Protein AF-A0A8T0GE43-F1 (afdb_monomer_lite)

Foldseek 3Di:
DDDDDDDDDDDDDDDDDDDPPPDPPDPPPPPPPPVNVVVVVVVPPDPPLVVLLVVLVVQLVVLLVVLVVQLVVQLVVLVVVLVVVCVVDVPDPVVNVVSVVVSVVSSVVSVVSSVVSSVVSVVSSVVSNVVVVVVVVVVVVVVD

Secondary structure (DSSP, 8-state):
---------------------------------HHHHHHHHHHT--HHHHHHHHHHHHHHHHHHHHHHHHHHHHHHHHHHHHHHHHHH-SS-HHHHHHHHHHHHHHHHHHHHHHHHHHHHHHHHHHHHHHHHHHHHHHHHHTT-

Sequence (144 aa):
MAFGRRSTVVAAPAGTVRPRSRGWRNMGRRRRGAASTIASNKVFGGSKTTMTDMSAASGRRMSVVGAIIGEKFARFGADVKLGLYTISHPVHPLRRVAAKERNLNVKAAASERRRQKIARAVDVEMRKRAIVRERRAARLHTAM

pLDDT: mean 72.17, std 18.66, range [37.97, 94.19]

Organism: Ceratodon purpureus (NCBI:txid3225)

Structure (mmCIF, N/CA/C/O backbone):
data_AF-A0A8T0GE43-F1
#
_entry.id   AF-A0A8T0GE43-F1
#
loop_
_atom_site.group_PDB
_atom_site.id
_atom_site.type_symbol
_atom_site.label_atom_id
_atom_site.label_alt_id
_atom_site.label_comp_id
_atom_site.label_asym_id
_atom_site.label_entity_id
_atom_site.label_seq_id
_atom_site.pdbx_PDB_ins_code
_atom_site.Cartn_x
_atom_site.Cartn_y
_atom_site.Cartn_z
_atom_site.occupancy
_atom_site.B_iso_or_equiv
_atom_site.auth_seq_id
_atom_site.auth_comp_id
_atom_site.auth_asym_id
_atom_site.auth_atom_id
_atom_site.pdbx_PDB_model_num
ATOM 1 N N . MET A 1 1 ? -13.926 -49.680 29.263 1.00 43.22 1 MET A N 1
ATOM 2 C CA . MET A 1 1 ? -13.761 -48.375 29.940 1.00 43.22 1 MET A CA 1
ATOM 3 C C . MET A 1 1 ? -12.905 -48.595 31.177 1.00 43.22 1 MET A C 1
ATOM 5 O O . MET A 1 1 ? -13.300 -49.400 32.006 1.00 43.22 1 MET A O 1
ATOM 9 N N . ALA A 1 2 ? -11.741 -47.950 31.281 1.00 41.44 2 ALA A N 1
ATOM 10 C CA . ALA A 1 2 ? -10.903 -47.979 32.480 1.00 41.44 2 ALA A CA 1
ATOM 11 C C . ALA A 1 2 ? -10.284 -46.588 32.708 1.00 41.44 2 ALA A C 1
ATOM 13 O O . ALA A 1 2 ? -9.589 -46.055 31.844 1.00 41.44 2 ALA A O 1
ATOM 14 N N . PHE A 1 3 ? -10.614 -46.004 33.861 1.00 40.16 3 PHE A N 1
ATOM 15 C CA . PHE A 1 3 ? -9.971 -44.855 34.512 1.00 40.16 3 PHE A CA 1
ATOM 16 C C . PHE A 1 3 ? -8.469 -45.177 34.722 1.00 40.16 3 PHE A C 1
ATOM 18 O O . PHE A 1 3 ? -8.146 -46.330 34.963 1.00 40.16 3 PHE A O 1
ATOM 25 N N . GLY A 1 4 ? -7.454 -44.314 34.631 1.00 44.09 4 GLY A N 1
ATOM 26 C CA . GLY A 1 4 ? -7.320 -42.890 34.922 1.00 44.09 4 GLY A CA 1
ATOM 27 C C . GLY A 1 4 ? -6.423 -42.706 36.162 1.00 44.09 4 GLY A C 1
ATOM 28 O O . GLY A 1 4 ? -6.905 -43.007 37.247 1.00 44.09 4 GLY A O 1
ATOM 29 N N . ARG A 1 5 ? -5.182 -42.179 36.011 1.00 44.41 5 ARG A N 1
ATOM 30 C CA . ARG A 1 5 ? -4.502 -41.139 36.851 1.00 44.41 5 ARG A CA 1
ATOM 31 C C . ARG A 1 5 ? -2.965 -41.272 37.045 1.00 44.41 5 ARG A C 1
ATOM 33 O O . ARG A 1 5 ? -2.478 -42.325 37.422 1.00 44.41 5 ARG A O 1
ATOM 40 N N . ARG A 1 6 ? -2.321 -40.081 36.986 1.00 43.69 6 ARG A N 1
ATOM 41 C CA . ARG A 1 6 ? -1.060 -39.575 37.614 1.00 43.69 6 ARG A CA 1
ATOM 42 C C . ARG A 1 6 ? 0.272 -40.072 37.019 1.00 43.69 6 ARG A C 1
ATOM 44 O O . ARG A 1 6 ? 0.541 -41.257 37.029 1.00 43.69 6 ARG A O 1
ATOM 51 N N . SER A 1 7 ? 1.098 -39.252 36.358 1.00 48.69 7 SER A N 1
ATOM 52 C CA . SER A 1 7 ? 1.843 -38.034 36.762 1.00 48.69 7 SER A CA 1
ATOM 53 C C . SER A 1 7 ? 3.001 -38.287 37.739 1.00 48.69 7 SER A C 1
ATOM 55 O O . SER A 1 7 ? 2.791 -38.273 38.948 1.00 48.69 7 SER A O 1
ATOM 57 N N . THR A 1 8 ? 4.225 -38.365 37.211 1.00 50.94 8 THR A N 1
ATOM 58 C CA . THR A 1 8 ? 5.456 -37.970 37.914 1.00 50.94 8 THR A CA 1
ATOM 59 C C . THR A 1 8 ? 6.394 -37.268 36.936 1.00 50.94 8 THR A C 1
ATOM 61 O O . THR A 1 8 ? 6.742 -37.793 35.881 1.00 50.94 8 THR A O 1
ATOM 64 N N . VAL A 1 9 ? 6.737 -36.038 37.300 1.00 49.12 9 VAL A N 1
ATOM 65 C CA . VAL A 1 9 ? 7.779 -35.191 36.718 1.00 49.12 9 VAL A CA 1
ATOM 66 C C . VAL A 1 9 ? 9.145 -35.690 37.217 1.00 49.12 9 VAL A C 1
ATOM 68 O O . VAL A 1 9 ? 9.205 -36.375 38.234 1.00 49.12 9 VAL A O 1
ATOM 71 N N . VAL A 1 10 ? 10.210 -35.219 36.558 1.00 41.31 10 VAL A N 1
ATOM 72 C CA . VAL A 1 10 ? 11.614 -35.108 37.015 1.00 41.31 10 VAL A CA 1
ATOM 73 C C . VAL A 1 10 ? 12.568 -36.146 36.413 1.00 41.31 10 VAL A C 1
ATOM 75 O O . VAL A 1 10 ? 12.628 -37.286 36.849 1.00 41.31 10 VAL A O 1
ATOM 78 N N . ALA A 1 11 ? 13.359 -35.709 35.427 1.00 39.94 11 ALA A N 1
ATOM 79 C CA . ALA A 1 11 ? 14.813 -35.515 35.561 1.00 39.94 11 ALA A CA 1
ATOM 80 C C . ALA A 1 11 ? 15.467 -35.430 34.168 1.00 39.94 11 ALA A C 1
ATOM 82 O O . ALA A 1 11 ? 15.629 -36.433 33.479 1.00 39.94 11 ALA A O 1
ATOM 83 N N . ALA A 1 12 ? 15.889 -34.231 33.767 1.00 49.47 12 ALA A N 1
ATOM 84 C CA . ALA A 1 12 ? 17.014 -34.100 32.845 1.00 49.47 12 ALA A CA 1
ATOM 85 C C . ALA A 1 12 ? 18.312 -34.229 33.659 1.00 49.47 12 ALA A C 1
ATOM 87 O O . ALA A 1 12 ? 18.359 -33.743 34.792 1.00 49.47 12 ALA A O 1
ATOM 88 N N . PRO A 1 13 ? 19.379 -34.791 33.073 1.00 50.38 13 PRO A N 1
ATOM 89 C CA . PRO A 1 13 ? 20.646 -34.085 33.200 1.00 50.38 13 PRO A CA 1
ATOM 90 C C . PRO A 1 13 ? 21.391 -33.887 31.878 1.00 50.38 13 PRO A C 1
ATOM 92 O O . PRO A 1 13 ? 21.236 -34.597 30.887 1.00 50.38 13 PRO A O 1
ATOM 95 N N . ALA A 1 14 ? 22.181 -32.823 31.930 1.00 44.56 14 ALA A N 1
ATOM 96 C CA . ALA A 1 14 ? 22.951 -32.173 30.893 1.00 44.56 14 ALA A CA 1
ATOM 97 C C . ALA A 1 14 ? 24.010 -33.044 30.199 1.00 44.56 14 ALA A C 1
ATOM 99 O O . ALA A 1 14 ? 24.664 -33.875 30.819 1.00 44.56 14 ALA A O 1
ATOM 100 N N . GLY A 1 15 ? 24.301 -32.672 28.948 1.00 42.19 15 GLY A N 1
ATOM 101 C CA . GLY A 1 15 ? 25.678 -32.642 28.456 1.00 42.19 15 GLY A CA 1
ATOM 102 C C . GLY A 1 15 ? 26.065 -33.732 27.460 1.00 42.19 15 GLY A C 1
ATOM 103 O O . GLY A 1 15 ? 26.541 -34.793 27.835 1.00 42.19 15 GLY A O 1
ATOM 104 N N . THR A 1 16 ? 25.998 -33.425 26.164 1.00 50.72 16 THR A N 1
ATOM 105 C CA . THR A 1 16 ? 27.208 -33.245 25.333 1.00 50.72 16 THR A CA 1
ATOM 106 C C . THR A 1 16 ? 26.831 -32.854 23.905 1.00 50.72 16 THR A C 1
ATOM 108 O O . THR A 1 16 ? 26.021 -33.472 23.220 1.00 50.72 16 THR A O 1
ATOM 111 N N . VAL A 1 17 ? 27.443 -31.762 23.468 1.00 53.81 17 VAL A N 1
ATOM 112 C CA . VAL A 1 17 ? 27.326 -31.158 22.146 1.00 53.81 17 VAL A CA 1
ATOM 113 C C . VAL A 1 17 ? 28.223 -31.911 21.162 1.00 53.81 17 VAL A C 1
ATOM 115 O O . VAL A 1 17 ? 29.428 -32.000 21.378 1.00 53.81 17 VAL A O 1
ATOM 118 N N . ARG A 1 18 ? 27.670 -32.359 20.028 1.00 46.00 18 ARG A N 1
ATOM 119 C CA . ARG A 1 18 ? 28.417 -32.546 18.770 1.00 46.00 18 ARG A CA 1
ATOM 120 C C . ARG A 1 18 ? 27.530 -32.198 17.568 1.00 46.00 18 ARG A C 1
ATOM 122 O O . ARG A 1 18 ? 26.721 -33.027 17.152 1.00 46.00 18 ARG A O 1
ATOM 129 N N . PRO A 1 19 ? 27.672 -31.012 16.951 1.00 53.09 19 PRO A N 1
ATOM 130 C CA . PRO A 1 19 ? 27.087 -30.775 15.643 1.00 53.09 19 PRO A CA 1
ATOM 131 C C . PRO A 1 19 ? 27.888 -31.545 14.584 1.00 53.09 19 PRO A C 1
ATOM 133 O O . PRO A 1 19 ? 29.077 -31.310 14.372 1.00 53.09 19 PRO A O 1
ATOM 136 N N . ARG A 1 20 ? 27.213 -32.470 13.894 1.00 49.03 20 ARG A N 1
ATOM 137 C CA . ARG A 1 20 ? 27.668 -33.055 12.625 1.00 49.03 20 ARG A CA 1
ATOM 138 C C . ARG A 1 20 ? 27.782 -31.929 11.590 1.00 49.03 20 ARG A C 1
ATOM 140 O O . ARG A 1 20 ? 26.793 -31.547 10.969 1.00 49.03 20 ARG A O 1
ATOM 147 N N . SER A 1 21 ? 28.989 -31.411 11.389 1.00 50.59 21 SER A N 1
ATOM 148 C CA . SER A 1 21 ? 29.326 -30.497 10.298 1.00 50.59 21 SER A CA 1
ATOM 149 C C . SER A 1 21 ? 29.279 -31.239 8.956 1.00 50.59 21 SER A C 1
ATOM 151 O O . SER A 1 21 ? 30.266 -31.782 8.463 1.00 50.59 21 SER A O 1
ATOM 153 N N . ARG A 1 22 ? 28.098 -31.282 8.330 1.00 52.53 22 ARG A N 1
ATOM 154 C CA . ARG A 1 22 ? 27.966 -31.719 6.935 1.00 52.53 22 ARG A CA 1
ATOM 155 C C . ARG A 1 22 ? 28.436 -30.603 5.998 1.00 52.53 22 ARG A C 1
ATOM 157 O O . ARG A 1 22 ? 27.707 -29.665 5.707 1.00 52.53 22 ARG A O 1
ATOM 164 N N . GLY A 1 23 ? 29.679 -30.745 5.542 1.00 44.66 23 GLY A N 1
ATOM 165 C CA . GLY A 1 23 ? 30.044 -30.592 4.132 1.00 44.66 23 GLY A CA 1
ATOM 166 C C . GLY A 1 23 ? 29.848 -29.224 3.475 1.00 44.66 23 GLY A C 1
ATOM 167 O O . GLY A 1 23 ? 29.064 -29.106 2.545 1.00 44.66 23 GLY A O 1
ATOM 168 N N . TRP A 1 24 ? 30.663 -28.235 3.847 1.00 49.47 24 TRP A N 1
ATOM 169 C CA . TRP A 1 24 ? 30.954 -27.053 3.012 1.00 49.47 24 TRP A CA 1
ATOM 170 C C . TRP A 1 24 ? 32.257 -27.237 2.214 1.00 49.47 24 TRP A C 1
ATOM 172 O O . TRP A 1 24 ? 33.085 -26.337 2.104 1.00 49.47 24 TRP A O 1
ATOM 182 N N . ARG A 1 25 ? 32.485 -28.433 1.669 1.00 51.81 25 ARG A N 1
ATOM 183 C CA . ARG A 1 25 ? 33.621 -28.718 0.782 1.00 51.81 25 ARG A CA 1
ATOM 184 C C . ARG A 1 25 ? 33.068 -29.230 -0.531 1.00 51.81 25 ARG A C 1
ATOM 186 O O . ARG A 1 25 ? 32.864 -30.424 -0.666 1.00 51.81 25 ARG A O 1
ATOM 193 N N . ASN A 1 26 ? 32.711 -28.295 -1.407 1.00 54.31 26 ASN A N 1
ATOM 194 C CA . ASN A 1 26 ? 32.702 -28.422 -2.869 1.00 54.31 26 ASN A CA 1
ATOM 195 C C . ASN A 1 26 ? 32.202 -27.103 -3.479 1.00 54.31 26 ASN A C 1
ATOM 197 O O . ASN A 1 26 ? 31.257 -27.063 -4.263 1.00 54.31 26 ASN A O 1
ATOM 201 N N . MET A 1 27 ? 32.860 -25.987 -3.140 1.00 47.47 27 MET A N 1
ATOM 202 C CA . MET A 1 27 ? 32.834 -24.812 -4.013 1.00 47.47 27 MET A CA 1
ATOM 203 C C . MET A 1 27 ? 33.765 -25.091 -5.191 1.00 47.47 27 MET A C 1
ATOM 205 O O . MET A 1 27 ? 34.905 -24.632 -5.246 1.00 47.47 27 MET A O 1
ATOM 209 N N . GLY A 1 28 ? 33.271 -25.899 -6.130 1.00 49.72 28 GLY A N 1
ATOM 210 C CA . GLY A 1 28 ? 33.873 -26.026 -7.443 1.00 49.72 28 GLY A CA 1
ATOM 211 C C . GLY A 1 28 ? 33.940 -24.637 -8.064 1.00 49.72 28 GLY A C 1
ATOM 212 O O . GLY A 1 28 ? 32.910 -24.026 -8.357 1.00 49.72 28 GLY A O 1
ATOM 213 N N . ARG A 1 29 ? 35.160 -24.123 -8.242 1.00 56.62 29 ARG A N 1
ATOM 214 C CA . ARG A 1 29 ? 35.444 -22.967 -9.092 1.00 56.62 29 ARG A CA 1
ATOM 215 C C . ARG A 1 29 ? 34.898 -23.280 -10.486 1.00 56.62 29 ARG A C 1
ATOM 217 O O . ARG A 1 29 ? 35.589 -23.876 -11.307 1.00 56.62 29 ARG A O 1
ATOM 224 N N . ARG A 1 30 ? 33.653 -22.878 -10.762 1.00 54.62 30 ARG A N 1
ATOM 225 C CA . ARG A 1 30 ? 33.131 -22.772 -12.127 1.00 54.62 30 ARG A CA 1
ATOM 226 C C . ARG A 1 30 ? 34.034 -21.777 -12.845 1.00 54.62 30 ARG A C 1
ATOM 228 O O . ARG A 1 30 ? 33.896 -20.569 -12.661 1.00 54.62 30 ARG A O 1
ATOM 235 N N . ARG A 1 31 ? 34.995 -22.293 -13.614 1.00 57.47 31 ARG A N 1
ATOM 236 C CA . ARG A 1 31 ? 35.782 -21.519 -14.573 1.00 57.47 31 ARG A CA 1
ATOM 237 C C . ARG A 1 31 ? 34.781 -20.866 -15.527 1.00 57.47 31 ARG A C 1
ATOM 239 O O . ARG A 1 31 ? 34.258 -21.521 -16.422 1.00 57.47 31 ARG A O 1
ATOM 246 N N . ARG A 1 32 ? 34.447 -19.594 -15.287 1.00 56.19 32 ARG A N 1
ATOM 247 C CA . ARG A 1 32 ? 33.724 -18.768 -16.257 1.00 56.19 32 ARG A CA 1
ATOM 248 C C . ARG A 1 32 ? 34.655 -18.640 -17.456 1.00 56.19 32 ARG A C 1
ATOM 250 O O . ARG A 1 32 ? 35.663 -17.948 -17.374 1.00 56.19 32 ARG A O 1
ATOM 257 N N . GLY A 1 33 ? 34.377 -19.394 -18.517 1.00 49.88 33 GLY A N 1
ATOM 258 C CA . GLY A 1 33 ? 35.152 -19.322 -19.749 1.00 49.88 33 GLY A CA 1
ATOM 259 C C . GLY A 1 33 ? 35.119 -17.898 -20.299 1.00 49.88 33 GLY A C 1
ATOM 260 O O . GLY A 1 33 ? 34.075 -17.242 -20.241 1.00 49.88 33 GLY A O 1
ATOM 261 N N . ALA A 1 34 ? 36.246 -17.436 -20.839 1.00 54.16 34 ALA A N 1
ATOM 262 C CA . ALA A 1 34 ? 36.414 -16.100 -21.415 1.00 54.16 34 ALA A CA 1
ATOM 263 C C . ALA A 1 34 ? 35.344 -15.749 -22.476 1.00 54.16 34 ALA A C 1
ATOM 265 O O . ALA A 1 34 ? 34.984 -14.584 -22.641 1.00 54.16 34 ALA A O 1
ATOM 266 N N . ALA A 1 35 ? 34.752 -16.759 -23.123 1.00 53.19 35 ALA A N 1
ATOM 267 C CA . ALA A 1 35 ? 33.624 -16.597 -24.039 1.00 53.19 35 ALA A CA 1
ATOM 268 C C . ALA A 1 35 ? 32.347 -16.057 -23.356 1.00 53.19 35 ALA A C 1
ATOM 270 O O . ALA A 1 35 ? 31.632 -15.246 -23.942 1.00 53.19 35 ALA A O 1
ATOM 271 N N . SER A 1 36 ? 32.083 -16.429 -22.096 1.00 51.78 36 SER A N 1
ATOM 272 C CA . SER A 1 36 ? 30.904 -15.952 -21.350 1.00 51.78 36 SER A CA 1
ATOM 273 C C . SER A 1 36 ? 31.003 -14.474 -20.959 1.00 51.78 36 SER A C 1
ATOM 275 O O . SER A 1 36 ? 29.985 -13.790 -20.898 1.00 51.78 36 SER A O 1
ATOM 277 N N . THR A 1 37 ? 32.221 -13.961 -20.759 1.00 49.62 37 THR A N 1
ATOM 278 C CA . THR A 1 37 ? 32.482 -12.546 -20.453 1.00 49.62 37 THR A CA 1
ATOM 279 C C . THR A 1 37 ? 32.425 -11.648 -21.691 1.00 49.62 37 THR A C 1
ATOM 281 O O . THR A 1 37 ? 31.974 -10.506 -21.602 1.00 49.62 37 THR A O 1
ATOM 284 N N . ILE A 1 38 ? 32.812 -12.159 -22.865 1.00 48.66 38 ILE A N 1
ATOM 285 C CA . ILE A 1 38 ? 32.741 -11.401 -24.126 1.00 48.66 38 ILE A CA 1
ATOM 286 C C . ILE A 1 38 ? 31.294 -11.353 -24.650 1.00 48.66 38 ILE A C 1
ATOM 288 O O . ILE A 1 38 ? 30.850 -10.307 -25.128 1.00 48.66 38 ILE A O 1
ATOM 292 N N . ALA A 1 39 ? 30.520 -12.432 -24.477 1.00 50.28 39 ALA A N 1
ATOM 293 C CA . ALA A 1 39 ? 29.098 -12.459 -24.825 1.00 50.28 39 ALA A CA 1
ATOM 294 C C . ALA A 1 39 ? 28.250 -11.532 -23.937 1.00 50.28 39 ALA A C 1
ATOM 296 O O . ALA A 1 39 ? 27.331 -10.884 -24.436 1.00 50.28 39 ALA A O 1
AT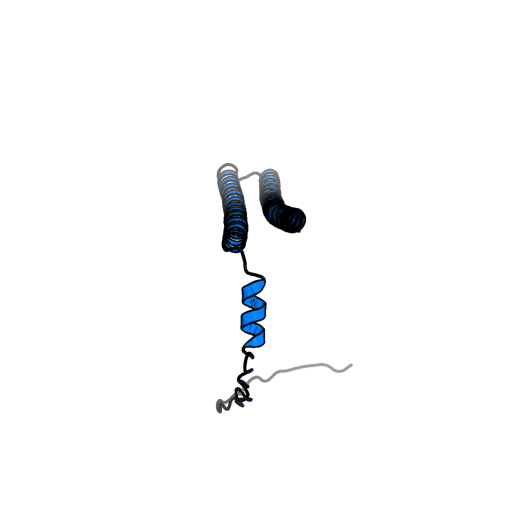OM 297 N N . SER A 1 40 ? 28.583 -11.388 -22.647 1.00 48.88 40 SER A N 1
ATOM 298 C CA . SER A 1 40 ? 27.907 -10.393 -21.810 1.00 48.88 40 SER A CA 1
ATOM 299 C C . SER A 1 40 ? 28.234 -8.963 -22.251 1.00 48.88 40 SER A C 1
ATOM 301 O O . SER A 1 40 ? 27.327 -8.142 -22.336 1.00 48.88 40 SER A O 1
ATOM 303 N N . ASN A 1 41 ? 29.479 -8.655 -22.630 1.00 46.06 41 ASN A N 1
ATOM 304 C CA . ASN A 1 41 ? 29.869 -7.276 -22.953 1.00 46.06 41 ASN A CA 1
ATOM 305 C C . ASN A 1 41 ? 29.304 -6.732 -24.276 1.00 46.06 41 ASN A C 1
ATOM 307 O O . ASN A 1 41 ? 29.115 -5.522 -24.380 1.00 46.06 41 ASN A O 1
ATOM 311 N N . LYS A 1 42 ? 28.964 -7.574 -25.264 1.00 49.28 42 LYS A N 1
ATOM 312 C CA . LYS A 1 42 ? 28.359 -7.086 -26.522 1.00 49.28 42 LYS A CA 1
ATOM 313 C C . LYS A 1 42 ? 26.859 -6.774 -26.424 1.00 49.28 42 LYS A C 1
ATOM 315 O O . LYS A 1 42 ? 26.355 -5.994 -27.225 1.00 49.28 42 LYS A O 1
ATOM 320 N N . VAL A 1 43 ? 26.145 -7.297 -25.422 1.00 50.88 43 VAL A N 1
ATOM 321 C CA . VAL A 1 43 ? 24.715 -6.977 -25.199 1.00 50.88 43 VAL A CA 1
ATOM 322 C C . VAL A 1 43 ? 24.529 -5.746 -24.292 1.00 50.88 43 VAL A C 1
ATOM 324 O O . VAL A 1 43 ? 23.478 -5.097 -24.339 1.00 50.88 43 VAL A O 1
ATOM 327 N N . PHE A 1 44 ? 25.574 -5.365 -23.542 1.00 44.66 44 PHE A N 1
ATOM 328 C CA . PHE A 1 44 ? 25.654 -4.152 -22.711 1.00 44.66 44 PHE A CA 1
ATOM 329 C C . PHE A 1 44 ? 26.210 -2.918 -23.452 1.00 44.66 44 PHE A C 1
ATOM 331 O O . PHE A 1 44 ? 26.691 -1.973 -22.828 1.00 44.66 44 PHE A O 1
ATOM 338 N N . GLY A 1 45 ? 26.102 -2.882 -24.784 1.00 37.97 45 GLY A N 1
ATOM 339 C CA . GLY A 1 45 ? 26.339 -1.681 -25.586 1.00 37.97 45 GLY A CA 1
ATOM 340 C C . GLY A 1 45 ? 25.270 -0.612 -25.336 1.00 37.97 45 GLY A C 1
ATOM 341 O O . GLY A 1 45 ? 24.318 -0.483 -26.101 1.00 37.97 45 GLY A O 1
ATOM 342 N N . GLY A 1 46 ? 25.410 0.133 -24.239 1.00 43.66 46 GLY A N 1
ATOM 343 C CA . GLY A 1 46 ? 24.597 1.305 -23.929 1.00 43.66 46 GLY A CA 1
ATOM 344 C C . GLY A 1 46 ? 24.519 1.591 -22.433 1.00 43.66 46 GLY A C 1
ATOM 345 O O . GLY A 1 46 ? 23.516 1.288 -21.800 1.00 43.66 46 GLY A O 1
ATOM 346 N N . 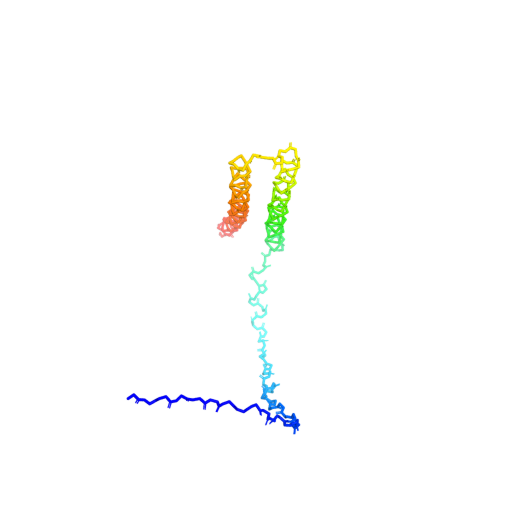SER A 1 47 ? 25.528 2.257 -21.870 1.00 52.47 47 SER A N 1
ATOM 347 C CA . SER A 1 47 ? 25.555 2.749 -20.475 1.00 52.47 47 SER A CA 1
ATOM 348 C C . SER A 1 47 ? 24.310 3.549 -20.042 1.00 52.47 47 SER A C 1
ATOM 350 O O . SER A 1 47 ? 24.044 3.711 -18.854 1.00 52.47 47 SER A O 1
ATOM 352 N N . LYS A 1 48 ? 23.502 4.023 -20.997 1.00 52.12 48 LYS A N 1
ATOM 353 C CA . LYS A 1 48 ? 22.247 4.739 -20.747 1.00 52.12 48 LYS A CA 1
ATOM 354 C C . LYS A 1 48 ? 21.107 3.824 -20.280 1.00 52.12 48 LYS A C 1
ATOM 356 O O . LYS A 1 48 ? 20.272 4.288 -19.511 1.00 52.12 48 LYS A O 1
ATOM 361 N N . THR A 1 49 ? 21.058 2.549 -20.689 1.00 53.50 49 THR A N 1
ATOM 362 C CA . THR A 1 49 ? 19.954 1.647 -20.300 1.00 53.50 49 THR A CA 1
ATOM 363 C C . THR A 1 49 ? 20.062 1.197 -18.846 1.00 53.50 49 THR A C 1
ATOM 365 O O . THR A 1 49 ? 19.058 1.166 -18.139 1.00 53.50 49 THR A O 1
ATOM 368 N N . THR A 1 50 ? 21.281 0.940 -18.364 1.00 59.81 50 THR A N 1
ATOM 369 C CA . THR A 1 50 ? 21.528 0.604 -16.953 1.00 59.81 50 THR A CA 1
ATOM 370 C C . THR A 1 50 ? 21.194 1.776 -16.030 1.00 59.81 50 THR A C 1
ATOM 372 O O . THR A 1 50 ? 20.570 1.566 -14.993 1.00 59.81 50 THR A O 1
ATOM 375 N N . MET A 1 51 ? 21.506 3.016 -16.429 1.00 60.00 51 MET A N 1
ATOM 376 C CA . MET A 1 51 ? 21.093 4.211 -15.683 1.00 60.00 51 MET A CA 1
ATOM 377 C C . MET A 1 51 ? 19.571 4.399 -15.676 1.00 60.00 51 MET A C 1
ATOM 379 O O . MET A 1 51 ? 19.004 4.652 -14.617 1.00 60.00 51 MET A O 1
ATOM 383 N N . THR A 1 52 ? 18.878 4.227 -16.810 1.00 62.94 52 THR A N 1
ATOM 384 C CA . THR A 1 52 ? 17.408 4.354 -16.840 1.00 62.94 52 THR A CA 1
ATOM 385 C C . THR A 1 52 ? 16.704 3.278 -16.020 1.00 62.94 52 THR A C 1
ATOM 387 O O . THR A 1 52 ? 15.715 3.583 -15.354 1.00 62.94 52 THR A O 1
ATOM 390 N N . ASP A 1 53 ? 17.225 2.048 -16.006 1.00 64.06 53 ASP A N 1
ATOM 391 C CA . ASP A 1 53 ? 16.693 0.969 -15.171 1.00 64.06 53 ASP A CA 1
ATOM 392 C C . ASP A 1 53 ? 16.933 1.246 -13.680 1.00 64.06 53 ASP A C 1
ATOM 394 O O . ASP A 1 53 ? 16.038 1.031 -12.859 1.00 64.06 53 ASP A O 1
ATOM 398 N N . MET A 1 54 ? 18.094 1.810 -13.324 1.00 65.75 54 MET A N 1
ATOM 399 C CA . MET A 1 54 ? 18.383 2.263 -11.960 1.00 65.75 54 MET A CA 1
ATOM 400 C C . MET A 1 54 ? 17.465 3.413 -11.522 1.00 65.75 54 MET A C 1
ATOM 402 O O . MET A 1 54 ? 16.917 3.358 -10.421 1.00 65.75 54 MET A O 1
ATOM 406 N N . SER A 1 55 ? 17.238 4.422 -12.370 1.00 62.47 55 SER A N 1
ATOM 407 C CA . SER A 1 55 ? 16.334 5.544 -12.074 1.00 62.47 55 SER A CA 1
ATOM 408 C C . SER A 1 55 ? 14.864 5.116 -11.994 1.00 62.47 55 SER A C 1
ATOM 410 O O . SER A 1 55 ? 14.106 5.623 -11.166 1.00 62.47 55 SER A O 1
ATOM 412 N N . ALA A 1 56 ? 14.435 4.170 -12.834 1.00 65.12 56 ALA A N 1
ATOM 413 C CA . ALA A 1 56 ? 13.085 3.616 -12.770 1.00 65.12 56 ALA A CA 1
ATOM 414 C C . ALA A 1 56 ? 12.879 2.805 -11.476 1.00 65.12 56 ALA A C 1
ATOM 416 O O . ALA A 1 56 ? 11.866 2.977 -10.791 1.00 65.12 56 ALA A O 1
ATOM 417 N N . ALA A 1 57 ? 13.876 2.003 -11.089 1.00 71.31 57 ALA A N 1
ATOM 418 C CA . ALA A 1 57 ? 13.856 1.241 -9.847 1.00 71.31 57 ALA A CA 1
ATOM 419 C C . ALA A 1 57 ? 13.907 2.142 -8.599 1.00 71.31 57 ALA A C 1
ATOM 421 O O . ALA A 1 57 ? 13.198 1.876 -7.624 1.00 71.31 57 ALA A O 1
ATOM 422 N N . SER A 1 58 ? 14.703 3.219 -8.608 1.00 72.62 58 SER A N 1
ATOM 423 C CA . SER A 1 58 ? 14.787 4.156 -7.478 1.00 72.62 58 SER A CA 1
ATOM 424 C C . SER A 1 58 ? 13.485 4.939 -7.291 1.00 72.62 58 SER A C 1
ATOM 426 O O . SER A 1 58 ? 12.974 5.011 -6.172 1.00 72.62 58 SER A O 1
ATOM 428 N N . GLY A 1 59 ? 12.878 5.424 -8.381 1.00 76.81 59 GLY A N 1
ATOM 429 C CA . GLY A 1 59 ? 11.581 6.105 -8.347 1.00 76.81 59 GLY A CA 1
ATOM 430 C C . GLY A 1 59 ? 10.461 5.219 -7.796 1.00 76.81 59 GLY A C 1
ATOM 431 O O . GLY A 1 59 ? 9.665 5.659 -6.958 1.00 76.81 59 GLY A O 1
ATOM 432 N N . ARG A 1 60 ? 10.432 3.936 -8.188 1.00 81.25 60 ARG A N 1
ATOM 433 C CA . ARG A 1 60 ? 9.503 2.960 -7.603 1.00 81.25 60 ARG A CA 1
ATOM 434 C C . ARG A 1 60 ? 9.748 2.783 -6.109 1.00 81.25 60 ARG A C 1
ATOM 436 O O . ARG A 1 60 ? 8.793 2.840 -5.339 1.00 81.25 60 ARG A O 1
ATOM 443 N N . ARG A 1 61 ? 10.998 2.578 -5.683 1.00 80.81 61 ARG A N 1
ATOM 444 C CA . ARG A 1 61 ? 11.338 2.376 -4.263 1.00 80.81 61 ARG A CA 1
ATOM 445 C C . ARG A 1 61 ? 10.893 3.559 -3.405 1.00 80.81 61 ARG A C 1
ATOM 447 O O . ARG A 1 61 ? 10.208 3.342 -2.411 1.00 80.81 61 ARG A O 1
ATOM 454 N N . MET A 1 62 ? 11.182 4.789 -3.830 1.00 83.44 62 MET A N 1
ATOM 455 C CA . MET A 1 62 ? 10.744 5.998 -3.119 1.00 83.44 62 MET A CA 1
ATOM 456 C C . MET A 1 62 ? 9.217 6.108 -3.048 1.00 83.44 62 MET A C 1
ATOM 458 O O . MET A 1 62 ? 8.670 6.396 -1.985 1.00 83.44 62 MET A O 1
ATOM 462 N N . SER A 1 63 ? 8.511 5.794 -4.139 1.00 84.12 63 SER A N 1
ATOM 463 C CA . SER A 1 63 ? 7.039 5.798 -4.162 1.00 84.12 63 SER A CA 1
ATOM 464 C C . SER A 1 63 ? 6.438 4.762 -3.205 1.00 84.12 63 SER A C 1
ATOM 466 O O . SER A 1 63 ? 5.465 5.044 -2.504 1.00 84.12 63 SER A O 1
ATOM 468 N N . VAL A 1 64 ? 7.030 3.565 -3.141 1.00 86.25 64 VAL A N 1
ATOM 469 C CA . VAL A 1 64 ? 6.611 2.494 -2.224 1.00 86.25 64 VAL A CA 1
ATOM 470 C C . VAL A 1 64 ? 6.847 2.902 -0.771 1.00 86.25 64 VAL A C 1
ATOM 472 O O . VAL A 1 64 ? 5.953 2.738 0.059 1.00 86.25 64 VAL A O 1
ATOM 475 N N . VAL A 1 65 ? 8.017 3.466 -0.463 1.00 88.44 65 VAL A N 1
ATOM 476 C CA . VAL A 1 65 ? 8.347 3.961 0.881 1.00 88.44 65 VAL A CA 1
ATOM 477 C C . VAL A 1 65 ? 7.380 5.069 1.296 1.00 88.44 65 VAL A C 1
ATOM 479 O O . VAL A 1 65 ? 6.786 4.983 2.369 1.00 88.44 65 VAL A O 1
ATOM 482 N N . GLY A 1 66 ? 7.123 6.047 0.424 1.00 86.19 66 GLY A N 1
ATOM 483 C CA . GLY A 1 66 ? 6.144 7.105 0.679 1.00 86.19 66 GLY A CA 1
ATOM 484 C C . GLY A 1 66 ? 4.728 6.566 0.914 1.00 86.19 66 GLY A C 1
ATOM 485 O O . GLY A 1 66 ? 4.014 7.051 1.791 1.00 86.19 66 GLY A O 1
ATOM 486 N N . ALA A 1 67 ? 4.321 5.513 0.197 1.00 86.88 67 ALA A N 1
ATOM 487 C CA . ALA A 1 67 ? 3.032 4.859 0.415 1.00 86.88 67 ALA A CA 1
ATOM 488 C C . ALA A 1 67 ? 2.950 4.146 1.779 1.00 86.88 67 ALA A C 1
ATOM 490 O O . ALA A 1 67 ? 1.911 4.218 2.436 1.00 86.88 67 ALA A O 1
ATOM 491 N N . ILE A 1 68 ? 4.031 3.494 2.222 1.00 91.06 68 ILE A N 1
ATOM 492 C CA . ILE A 1 68 ? 4.115 2.848 3.544 1.00 91.06 68 ILE A CA 1
ATOM 493 C C . ILE A 1 68 ? 4.077 3.894 4.660 1.00 91.06 68 ILE A C 1
ATOM 495 O O . ILE A 1 68 ? 3.330 3.745 5.625 1.00 91.06 68 ILE A O 1
ATOM 499 N N . ILE A 1 69 ? 4.862 4.963 4.526 1.00 91.62 69 ILE A N 1
ATOM 500 C CA . ILE A 1 69 ? 4.900 6.053 5.503 1.00 91.62 69 ILE A CA 1
ATOM 501 C C . ILE A 1 69 ? 3.519 6.714 5.600 1.00 91.62 69 ILE A C 1
ATOM 503 O O . ILE A 1 69 ? 2.993 6.878 6.699 1.00 91.62 69 ILE A O 1
ATOM 507 N N . GLY A 1 70 ? 2.881 7.001 4.462 1.00 88.12 70 GLY A N 1
ATOM 508 C CA . GLY A 1 70 ? 1.530 7.560 4.425 1.00 88.12 70 GLY A CA 1
ATOM 509 C C . GLY A 1 70 ? 0.478 6.665 5.092 1.00 88.12 70 GLY A C 1
ATOM 510 O O . GLY A 1 70 ? -0.384 7.171 5.806 1.00 88.12 70 GLY A O 1
ATOM 511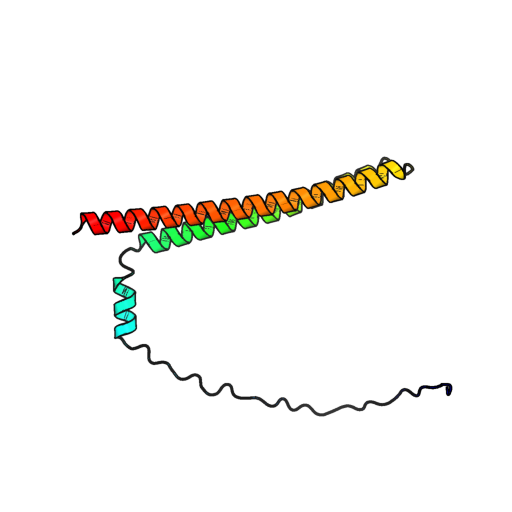 N N . GLU A 1 71 ? 0.562 5.340 4.921 1.00 92.06 71 GLU A N 1
ATOM 512 C CA . GLU A 1 71 ? -0.294 4.390 5.648 1.00 92.06 71 GLU A CA 1
ATOM 513 C C . GLU A 1 71 ? -0.081 4.495 7.164 1.00 92.06 71 GLU A C 1
ATOM 515 O O . GLU A 1 71 ? -1.054 4.564 7.918 1.00 92.06 71 GLU A O 1
ATOM 520 N N . LYS A 1 72 ? 1.177 4.539 7.620 1.00 92.50 72 LYS A N 1
ATOM 521 C CA . LYS A 1 72 ? 1.498 4.646 9.050 1.00 92.50 72 LYS A CA 1
ATOM 522 C C . LYS A 1 72 ? 0.953 5.931 9.668 1.00 92.50 72 LYS A C 1
ATOM 524 O O . LYS A 1 72 ? 0.307 5.857 10.708 1.00 92.50 72 LYS A O 1
ATOM 529 N N . PHE A 1 73 ? 1.146 7.078 9.017 1.00 92.00 73 PHE A N 1
ATOM 530 C CA . PHE A 1 73 ? 0.608 8.352 9.503 1.00 92.00 73 PHE A CA 1
ATOM 531 C C . PHE A 1 73 ? -0.922 8.376 9.520 1.00 92.00 73 PHE A C 1
ATOM 533 O O . PHE A 1 73 ? -1.510 8.874 10.476 1.00 92.00 73 PHE A O 1
ATOM 540 N N . ALA A 1 74 ? -1.581 7.797 8.512 1.00 90.12 74 ALA A N 1
ATOM 541 C CA . ALA A 1 74 ? -3.038 7.705 8.492 1.00 90.12 74 ALA A CA 1
ATOM 542 C C . ALA A 1 74 ? -3.578 6.839 9.644 1.00 90.12 74 ALA A C 1
ATOM 544 O O . ALA A 1 74 ? -4.541 7.228 10.303 1.00 90.12 74 ALA A O 1
ATOM 545 N N . ARG A 1 75 ? -2.934 5.696 9.921 1.00 92.31 75 ARG A N 1
ATOM 546 C CA . ARG A 1 75 ? -3.278 4.824 11.057 1.00 92.31 75 ARG A CA 1
ATOM 547 C C . ARG A 1 75 ? -3.055 5.530 12.393 1.00 92.31 75 ARG A C 1
ATOM 549 O O . ARG A 1 75 ? -3.950 5.523 13.229 1.00 92.31 75 ARG A O 1
ATOM 556 N N . PHE A 1 76 ? -1.908 6.189 12.554 1.00 92.56 76 PHE A N 1
ATOM 557 C CA . PHE A 1 76 ? -1.590 6.958 13.756 1.00 92.56 76 PHE A CA 1
ATOM 558 C C . PHE A 1 76 ? -2.602 8.086 13.997 1.00 92.56 76 PHE A C 1
ATOM 560 O O . PHE A 1 76 ? -3.162 8.194 15.083 1.00 92.56 76 PHE A O 1
ATOM 567 N N . GLY A 1 77 ? -2.915 8.882 12.971 1.00 90.88 77 GLY A N 1
ATOM 568 C CA . GLY A 1 77 ? -3.906 9.954 13.082 1.00 90.88 77 GLY A CA 1
ATOM 569 C C . GLY A 1 77 ? -5.311 9.442 13.413 1.00 90.88 77 GLY A C 1
ATOM 570 O O . GLY A 1 77 ? -6.053 10.111 14.131 1.00 90.88 77 GLY A O 1
ATOM 571 N N . ALA A 1 78 ? -5.683 8.255 12.929 1.00 90.44 78 ALA A N 1
ATOM 572 C CA . ALA A 1 78 ? -6.952 7.624 13.281 1.00 90.44 78 ALA A CA 1
ATOM 573 C C . ALA A 1 78 ? -6.987 7.177 14.754 1.00 90.44 78 ALA A C 1
ATOM 575 O O . ALA A 1 78 ? -7.992 7.391 15.431 1.00 90.44 78 ALA A O 1
ATOM 576 N N . ASP A 1 79 ? -5.876 6.647 15.271 1.00 92.06 79 ASP A N 1
ATOM 577 C CA . ASP A 1 79 ? -5.740 6.255 16.677 1.00 92.06 79 ASP A CA 1
ATOM 578 C C . ASP A 1 79 ? -5.765 7.452 17.626 1.00 92.06 79 ASP A C 1
ATOM 580 O O . ASP A 1 79 ? -6.494 7.428 18.616 1.00 92.06 79 ASP A O 1
ATOM 584 N N . VAL A 1 80 ? -5.066 8.537 17.284 1.00 93.44 80 VAL A N 1
ATOM 585 C CA . VAL A 1 80 ? -5.113 9.791 18.051 1.00 93.44 80 VAL A CA 1
ATOM 586 C C . VAL A 1 80 ? -6.539 10.343 18.100 1.00 93.44 80 VAL A C 1
ATOM 588 O O . VAL A 1 80 ? -7.031 10.690 19.172 1.00 93.44 80 VAL A O 1
ATOM 591 N N . LYS A 1 81 ? -7.245 10.369 16.961 1.00 91.12 81 LYS A N 1
ATOM 592 C CA . LYS A 1 81 ? -8.644 10.823 16.906 1.00 91.12 81 LYS A CA 1
ATOM 593 C C . LYS A 1 81 ? -9.567 9.954 17.752 1.00 91.12 81 LYS A C 1
ATOM 595 O O . LYS A 1 81 ? -10.432 10.496 18.435 1.00 91.12 81 LYS A O 1
ATOM 600 N N . LEU A 1 82 ? -9.391 8.632 17.728 1.00 91.19 82 LEU A N 1
ATOM 601 C CA . LEU A 1 82 ? -10.167 7.730 18.576 1.00 91.19 82 LEU A CA 1
ATOM 602 C C . LEU A 1 82 ? -9.870 7.978 20.060 1.00 91.19 82 LEU A C 1
ATOM 604 O O . LEU A 1 82 ? -10.807 8.056 20.847 1.00 91.19 82 LEU A O 1
ATOM 608 N N . GLY A 1 83 ? -8.599 8.166 20.425 1.00 89.06 83 GLY A N 1
ATOM 609 C CA . GLY A 1 83 ? -8.181 8.513 21.784 1.00 89.06 83 GLY A CA 1
ATOM 610 C C . GLY A 1 83 ? -8.848 9.797 22.284 1.00 89.06 83 GLY A C 1
ATOM 611 O O . GLY A 1 83 ? -9.560 9.767 23.290 1.00 89.06 83 GLY A O 1
ATOM 612 N N . LEU A 1 84 ? -8.728 10.901 21.534 1.00 91.88 84 LEU A N 1
ATOM 613 C CA . LEU A 1 84 ? -9.408 12.163 21.862 1.00 91.88 84 LEU A CA 1
ATOM 614 C C . LEU A 1 84 ? -10.929 11.997 21.954 1.00 91.88 84 LEU A C 1
ATOM 616 O O . LEU A 1 84 ? -11.565 12.555 22.850 1.00 91.88 84 LEU A O 1
ATOM 620 N N . TYR A 1 85 ? -11.526 11.214 21.054 1.00 88.50 85 TYR A N 1
ATOM 621 C CA . TYR A 1 85 ? -12.959 10.942 21.083 1.00 88.50 85 TYR A CA 1
ATOM 622 C C . TYR A 1 85 ? -13.374 10.199 22.359 1.00 88.50 85 TYR A C 1
ATOM 624 O O . TYR A 1 85 ? -14.362 10.553 22.999 1.00 88.50 85 TYR A O 1
ATOM 632 N N . THR A 1 86 ? -12.597 9.196 22.773 1.00 86.88 86 THR A N 1
ATOM 633 C CA . THR A 1 86 ? -12.880 8.436 23.996 1.00 86.88 86 THR A CA 1
ATOM 634 C C . THR A 1 86 ? -12.716 9.257 25.271 1.00 86.88 86 THR A C 1
ATOM 636 O O . THR A 1 86 ? -13.467 9.011 26.215 1.00 86.88 86 THR A O 1
ATOM 639 N N . ILE A 1 87 ? -11.787 10.220 25.285 1.00 88.12 87 ILE A N 1
ATOM 640 C CA . ILE A 1 87 ? -11.566 11.144 26.407 1.00 88.12 87 ILE A CA 1
ATOM 641 C C . ILE A 1 87 ? -12.708 12.162 26.494 1.00 88.12 87 ILE A C 1
ATOM 643 O O . ILE A 1 87 ? -13.267 12.366 27.564 1.00 88.12 87 ILE A O 1
ATOM 647 N N . SER A 1 88 ? -13.095 12.761 25.365 1.00 87.06 88 SER A N 1
ATOM 648 C CA . SER A 1 88 ? -14.162 13.774 25.311 1.00 87.06 88 SER A CA 1
ATOM 649 C C . SER A 1 88 ? -15.566 13.212 25.559 1.00 8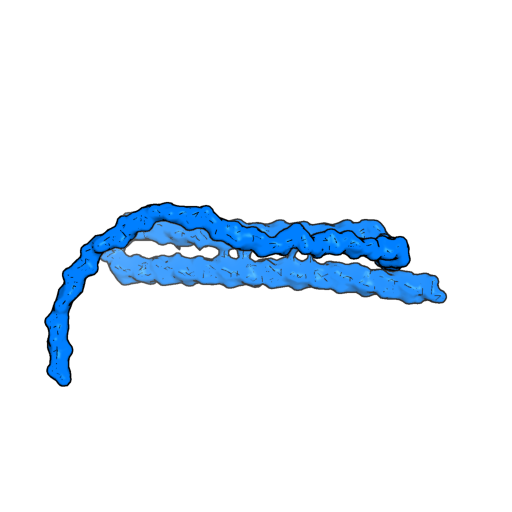7.06 88 SER A C 1
ATOM 651 O O . SER A 1 88 ? -16.438 13.941 26.018 1.00 87.06 88 SER A O 1
ATOM 653 N N . HIS A 1 89 ? -15.799 11.925 25.277 1.00 83.38 89 HIS A N 1
ATOM 654 C CA . HIS A 1 89 ? -17.109 11.284 25.428 1.00 83.38 89 HIS A CA 1
ATOM 655 C C . HIS A 1 89 ? -17.001 9.984 26.251 1.00 83.38 89 HIS A C 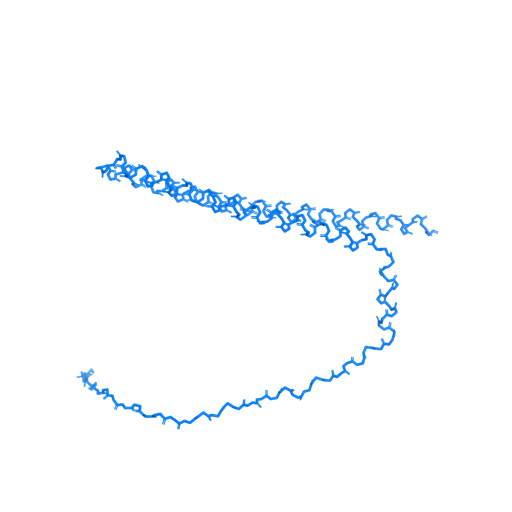1
ATOM 657 O O . HIS A 1 89 ? -17.028 8.877 25.690 1.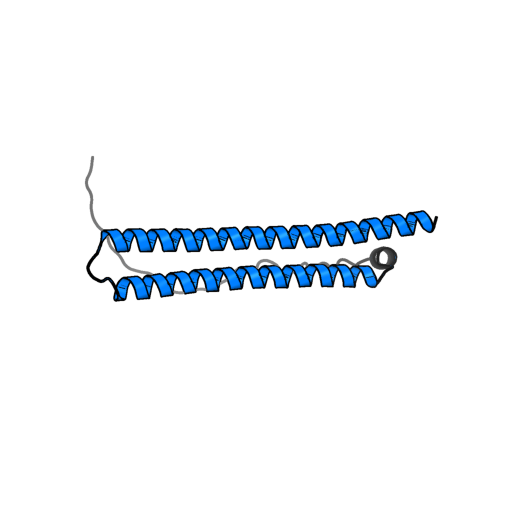00 83.38 89 HIS A O 1
ATOM 663 N N . PRO A 1 90 ? -16.872 10.082 27.589 1.00 75.88 90 PRO A N 1
ATOM 664 C CA . PRO A 1 90 ? -16.606 8.923 28.437 1.00 75.88 90 PRO A CA 1
ATOM 665 C C . PRO A 1 90 ? -17.781 7.938 28.570 1.00 75.88 90 PRO A C 1
ATOM 667 O O . PRO A 1 90 ? -17.542 6.739 28.707 1.00 75.88 90 PRO A O 1
ATOM 670 N N . VAL A 1 91 ? -19.033 8.403 28.471 1.00 79.75 91 VAL A N 1
ATOM 671 C CA . VAL A 1 91 ? -20.217 7.653 28.953 1.00 79.75 91 VAL A CA 1
ATOM 672 C C . VAL A 1 91 ? -21.081 7.039 27.836 1.00 79.75 91 VAL A C 1
ATOM 674 O O . VAL A 1 91 ? -22.022 6.312 28.118 1.00 79.75 91 VAL A O 1
ATOM 677 N N . HIS A 1 92 ? -20.783 7.265 26.549 1.00 81.44 92 HIS A N 1
ATOM 678 C CA . HIS A 1 92 ? -21.635 6.778 25.448 1.00 81.44 92 HIS A CA 1
ATOM 679 C C . HIS A 1 92 ? -21.111 5.479 24.799 1.00 81.44 92 HIS A C 1
ATOM 681 O O . HIS A 1 92 ? -20.282 5.553 23.884 1.00 81.44 92 HIS A O 1
ATOM 687 N N . PRO A 1 93 ? -21.602 4.284 25.193 1.00 78.62 93 PRO A N 1
ATOM 688 C CA . PRO A 1 93 ? -21.086 3.007 24.694 1.00 78.62 93 PRO A CA 1
ATOM 689 C C . PRO A 1 93 ? -21.330 2.807 23.191 1.00 78.62 93 PRO A C 1
ATOM 691 O O . PRO A 1 93 ? -20.393 2.478 22.468 1.00 78.62 93 PRO A O 1
ATOM 694 N N . LEU A 1 94 ? -22.537 3.090 22.689 1.00 84.81 94 LEU A N 1
ATOM 695 C CA . LEU A 1 94 ? -22.876 2.919 21.265 1.00 84.81 94 LEU A CA 1
ATOM 696 C C . LEU A 1 94 ? -22.018 3.805 20.352 1.00 84.81 94 LEU A C 1
ATOM 698 O O . LEU A 1 94 ? -21.480 3.354 19.343 1.00 84.81 94 LEU A O 1
ATOM 702 N N . ARG A 1 95 ? -21.818 5.067 20.745 1.00 83.56 95 ARG A N 1
ATOM 703 C CA . ARG A 1 95 ? -20.997 6.008 19.975 1.00 83.56 95 ARG A CA 1
ATOM 704 C C . ARG A 1 95 ? -19.512 5.633 19.993 1.00 83.56 95 ARG A C 1
ATOM 706 O O . ARG A 1 95 ? -18.813 5.837 19.004 1.00 83.56 95 ARG A O 1
ATOM 713 N N . ARG A 1 96 ? -19.030 5.033 21.087 1.00 84.94 96 ARG A N 1
ATOM 714 C CA . ARG A 1 96 ? -17.669 4.482 21.179 1.00 84.94 96 ARG A CA 1
ATOM 715 C C . ARG A 1 96 ? -17.468 3.285 20.252 1.00 84.94 96 ARG A C 1
ATOM 717 O O . ARG A 1 96 ? -16.408 3.192 19.637 1.00 84.94 96 ARG A O 1
ATOM 724 N N . VAL A 1 97 ? -18.459 2.400 20.126 1.00 87.50 97 VAL A N 1
ATOM 725 C CA . VAL A 1 97 ? -18.410 1.277 19.172 1.00 87.50 97 VAL A CA 1
ATOM 726 C C . VAL A 1 97 ? -18.344 1.805 17.739 1.00 87.50 97 VAL A C 1
ATOM 728 O O . VAL A 1 97 ? -17.397 1.483 17.026 1.00 87.50 97 VAL A O 1
ATOM 731 N N . ALA A 1 98 ? -19.233 2.729 17.367 1.00 88.19 98 ALA A N 1
ATOM 732 C CA . ALA A 1 98 ? -19.219 3.347 16.040 1.00 88.19 98 ALA A CA 1
ATOM 733 C C . ALA A 1 98 ? -17.890 4.070 15.731 1.00 88.19 98 ALA A C 1
ATOM 735 O O . ALA A 1 98 ? -17.365 3.992 14.620 1.00 88.19 98 ALA A O 1
ATOM 736 N N . ALA A 1 99 ? -17.290 4.751 16.714 1.00 88.06 99 ALA A N 1
ATOM 737 C CA . ALA A 1 99 ? -15.983 5.389 16.549 1.00 88.06 99 ALA A CA 1
ATOM 738 C C . ALA A 1 99 ? -14.845 4.370 16.351 1.00 88.06 99 ALA A C 1
ATOM 740 O O . ALA A 1 99 ? -13.939 4.610 15.547 1.00 88.06 99 ALA A O 1
ATOM 741 N N . LYS A 1 100 ? -14.891 3.225 17.045 1.00 89.88 100 LYS A N 1
ATOM 742 C CA . LYS A 1 100 ? -13.938 2.120 16.853 1.00 89.88 100 LYS A CA 1
ATOM 743 C C . LYS A 1 100 ? -14.079 1.501 15.465 1.00 89.88 100 LYS A C 1
ATOM 745 O O . LYS A 1 100 ? -13.072 1.351 14.778 1.00 89.88 100 LYS A O 1
ATOM 750 N N . GLU A 1 101 ? -15.300 1.211 15.027 1.00 92.94 101 GLU A N 1
ATOM 751 C CA . GLU A 1 101 ? -15.580 0.692 13.681 1.00 92.94 101 GLU A CA 1
ATOM 752 C C . GLU A 1 101 ? -15.124 1.669 12.598 1.00 92.94 101 GLU A C 1
ATOM 754 O O . GLU A 1 101 ? -14.431 1.289 11.655 1.00 92.94 101 GLU A O 1
ATOM 759 N N . ARG A 1 102 ? -15.401 2.965 12.778 1.00 90.44 102 ARG A N 1
ATOM 760 C CA . ARG A 1 102 ? -14.889 4.008 11.888 1.00 90.44 102 ARG A CA 1
ATOM 761 C C . ARG A 1 102 ? -13.362 4.006 11.835 1.00 90.44 102 ARG A C 1
ATOM 763 O O . ARG A 1 102 ? -12.804 4.148 10.749 1.00 90.44 102 ARG A O 1
ATOM 770 N N . ASN A 1 103 ? -12.679 3.851 12.970 1.00 92.31 103 ASN A N 1
ATOM 771 C CA . ASN A 1 103 ? -11.219 3.763 12.995 1.00 92.31 103 ASN A CA 1
ATOM 772 C C . ASN A 1 103 ? -10.733 2.527 12.211 1.00 92.31 103 ASN A C 1
ATOM 774 O O . ASN A 1 103 ? -9.876 2.661 11.338 1.00 92.31 103 ASN A O 1
ATOM 778 N N . LEU A 1 104 ? -11.339 1.353 12.419 1.00 93.06 104 LEU A N 1
ATOM 779 C CA . LEU A 1 104 ? -11.025 0.143 11.646 1.00 93.06 104 LEU A CA 1
ATOM 780 C C . LEU A 1 104 ? -11.189 0.366 10.136 1.00 93.06 104 LEU A C 1
ATOM 782 O O . LEU A 1 104 ? -10.273 0.053 9.373 1.00 93.06 104 LEU A O 1
ATOM 786 N N . ASN A 1 105 ? -12.284 1.003 9.715 1.00 94.19 105 ASN A N 1
ATOM 787 C CA . ASN A 1 105 ? -12.536 1.332 8.311 1.00 94.19 105 ASN A CA 1
ATOM 788 C C . ASN A 1 105 ? -11.482 2.292 7.744 1.00 94.19 105 ASN A C 1
ATOM 790 O O . ASN A 1 105 ? -10.998 2.098 6.630 1.00 94.19 105 ASN A O 1
ATOM 794 N N . VAL A 1 106 ? -11.059 3.302 8.512 1.00 92.06 106 VAL A N 1
ATOM 795 C CA . VAL A 1 106 ? -9.988 4.223 8.096 1.00 92.06 106 VAL A CA 1
ATOM 796 C C . VAL A 1 106 ? -8.656 3.487 7.942 1.00 92.06 106 VAL A C 1
ATOM 798 O O . VAL A 1 106 ? -7.940 3.724 6.965 1.00 92.06 106 VAL A O 1
ATOM 801 N N . LYS A 1 107 ? -8.320 2.570 8.858 1.00 92.00 107 LYS A N 1
ATOM 802 C CA . LYS A 1 107 ? -7.099 1.756 8.757 1.00 92.00 107 LYS A CA 1
ATOM 803 C C . LYS A 1 107 ? -7.139 0.826 7.543 1.00 92.00 107 LYS A C 1
ATOM 805 O O . LYS A 1 107 ? -6.135 0.736 6.835 1.00 92.00 107 LYS A O 1
ATOM 810 N N . ALA A 1 108 ? -8.280 0.189 7.281 1.00 93.12 108 ALA A N 1
ATOM 811 C CA . ALA A 1 108 ? -8.487 -0.661 6.110 1.00 93.12 108 ALA A CA 1
ATOM 812 C C . ALA A 1 108 ? -8.352 0.143 4.805 1.00 93.12 108 ALA A C 1
ATOM 814 O O . ALA A 1 108 ? -7.538 -0.202 3.946 1.00 93.12 108 ALA A O 1
ATOM 815 N N . ALA A 1 109 ? -9.032 1.288 4.709 1.00 92.62 109 ALA A N 1
ATOM 816 C CA . ALA A 1 109 ? -8.940 2.186 3.560 1.00 92.62 109 ALA A CA 1
ATOM 817 C C . ALA A 1 109 ? -7.510 2.717 3.344 1.00 92.62 109 ALA A C 1
ATOM 819 O O . ALA A 1 109 ? -7.056 2.865 2.208 1.00 92.62 109 ALA A O 1
ATOM 820 N N . ALA A 1 110 ? -6.758 2.990 4.416 1.00 91.06 110 ALA A N 1
ATOM 821 C CA . ALA A 1 110 ? -5.353 3.384 4.313 1.00 91.06 110 ALA A CA 1
ATOM 822 C C . ALA A 1 110 ? -4.485 2.265 3.708 1.00 91.06 110 ALA A C 1
ATOM 824 O O . ALA A 1 110 ? -3.637 2.539 2.852 1.00 91.06 110 ALA A O 1
ATOM 825 N N . SER A 1 111 ? -4.723 1.009 4.093 1.00 92.81 111 SER A N 1
ATOM 826 C CA . SER A 1 111 ? -4.044 -0.155 3.514 1.00 92.81 111 SER A CA 1
ATOM 827 C C . SER A 1 111 ? -4.386 -0.361 2.040 1.00 92.81 111 SER A C 1
ATOM 829 O O . SER A 1 111 ? -3.491 -0.621 1.232 1.00 92.81 111 SER A O 1
ATOM 831 N N . GLU A 1 112 ? -5.648 -0.193 1.654 1.00 93.00 112 GLU A N 1
ATOM 832 C CA . GLU A 1 112 ? -6.063 -0.260 0.250 1.00 93.00 112 GLU A CA 1
ATOM 833 C C . GLU A 1 112 ? -5.417 0.842 -0.589 1.00 93.00 112 GLU A C 1
ATOM 835 O O . GLU A 1 112 ? -4.823 0.565 -1.633 1.00 93.00 112 GLU A O 1
ATOM 840 N N . ARG A 1 113 ? -5.421 2.086 -0.095 1.00 91.69 113 ARG A N 1
ATOM 841 C CA . ARG A 1 113 ? -4.738 3.210 -0.754 1.00 91.69 113 ARG A CA 1
ATOM 842 C C . ARG A 1 113 ? -3.245 2.947 -0.927 1.00 91.69 113 ARG A C 1
ATOM 844 O O . ARG A 1 113 ? -2.687 3.294 -1.968 1.00 91.69 113 ARG A O 1
ATOM 851 N N . ARG A 1 114 ? -2.579 2.315 0.048 1.00 92.31 114 ARG A N 1
ATOM 852 C CA . ARG A 1 114 ? -1.182 1.886 -0.115 1.00 92.31 114 ARG A CA 1
ATOM 853 C C . ARG A 1 114 ? -1.050 0.877 -1.250 1.00 92.31 114 ARG A C 1
ATOM 855 O O . ARG A 1 114 ? -0.177 1.058 -2.096 1.00 92.31 114 ARG A O 1
ATOM 862 N N . ARG A 1 115 ? -1.883 -0.168 -1.282 1.00 91.94 115 ARG A N 1
ATOM 863 C CA . ARG A 1 115 ? -1.843 -1.186 -2.348 1.00 91.94 115 ARG A CA 1
ATOM 864 C C . ARG A 1 115 ? -2.013 -0.546 -3.723 1.00 91.94 115 ARG A C 1
ATOM 866 O O . ARG A 1 115 ? -1.208 -0.810 -4.608 1.00 91.94 115 ARG A O 1
ATOM 873 N N . GLN A 1 116 ? -2.967 0.373 -3.866 1.00 93.62 116 GLN A N 1
ATOM 874 C CA . GLN A 1 116 ? -3.185 1.123 -5.105 1.00 93.62 116 GLN A CA 1
ATOM 875 C C . GLN A 1 116 ? -1.970 1.978 -5.495 1.00 93.62 116 GLN A C 1
ATOM 877 O O . GLN A 1 116 ? -1.562 1.974 -6.653 1.00 93.62 116 GLN A O 1
ATOM 882 N N . LYS A 1 117 ? -1.349 2.690 -4.544 1.00 91.19 117 LYS A N 1
ATOM 883 C CA . LYS A 1 117 ? -0.132 3.480 -4.810 1.00 91.19 117 LYS A CA 1
ATOM 884 C C . LYS A 1 117 ? 1.047 2.605 -5.238 1.00 91.19 117 LYS A C 1
ATOM 886 O O . LYS A 1 117 ? 1.785 2.987 -6.141 1.00 91.19 117 LYS A O 1
ATOM 891 N N . ILE A 1 118 ? 1.211 1.437 -4.618 1.00 90.12 118 ILE A N 1
ATOM 892 C CA . ILE A 1 118 ? 2.252 0.474 -4.993 1.00 90.12 118 ILE A CA 1
ATOM 893 C C . ILE A 1 118 ? 1.985 -0.075 -6.395 1.00 90.12 118 ILE A C 1
ATOM 895 O O . ILE A 1 118 ? 2.904 -0.071 -7.207 1.00 90.12 118 ILE A O 1
ATOM 899 N N . ALA A 1 119 ? 0.749 -0.484 -6.696 1.00 90.69 119 ALA A N 1
ATOM 900 C CA . ALA A 1 119 ? 0.368 -0.966 -8.023 1.00 90.69 119 ALA A CA 1
ATOM 901 C C . ALA A 1 119 ? 0.671 0.085 -9.103 1.00 90.69 119 ALA A C 1
ATOM 903 O O . ALA A 1 119 ? 1.425 -0.190 -10.030 1.00 90.69 119 ALA A O 1
ATOM 904 N N . ARG A 1 120 ? 0.243 1.338 -8.896 1.00 89.06 120 ARG A N 1
ATOM 905 C CA . ARG A 1 120 ? 0.557 2.451 -9.810 1.00 89.06 120 ARG A CA 1
ATOM 906 C C . ARG A 1 120 ? 2.062 2.662 -9.993 1.00 89.06 120 ARG A C 1
ATOM 908 O O . ARG A 1 120 ? 2.512 2.919 -11.104 1.00 89.06 120 ARG A O 1
ATOM 915 N N . ALA A 1 121 ? 2.855 2.557 -8.925 1.00 86.62 121 ALA A N 1
ATOM 916 C CA . ALA A 1 121 ? 4.309 2.694 -9.018 1.00 86.62 121 ALA A CA 1
ATOM 917 C C . ALA A 1 121 ? 4.951 1.562 -9.840 1.00 86.62 121 ALA A C 1
ATOM 919 O O . ALA A 1 121 ? 5.908 1.809 -10.575 1.00 86.62 121 ALA A O 1
ATOM 920 N N . VAL A 1 122 ? 4.421 0.339 -9.738 1.00 88.50 122 VAL A N 1
ATOM 921 C CA . VAL A 1 122 ? 4.835 -0.802 -10.569 1.00 88.50 122 VAL A CA 1
ATOM 922 C C . VAL A 1 122 ? 4.455 -0.565 -12.028 1.00 88.50 122 VAL A C 1
ATOM 924 O O . VAL A 1 122 ? 5.314 -0.697 -12.896 1.00 88.50 122 VAL A O 1
ATOM 927 N N . ASP A 1 123 ? 3.220 -0.145 -12.301 1.00 88.44 123 ASP A N 1
ATOM 928 C CA . ASP A 1 123 ? 2.743 0.112 -13.664 1.00 88.44 123 ASP A CA 1
ATOM 929 C C . ASP A 1 123 ? 3.583 1.186 -14.360 1.00 88.44 123 ASP A C 1
ATOM 931 O O . ASP A 1 123 ? 3.981 1.033 -15.514 1.00 88.44 123 ASP A O 1
ATOM 935 N N . VAL A 1 124 ? 3.916 2.264 -13.643 1.00 86.06 124 VAL A N 1
ATOM 936 C CA . VAL A 1 124 ? 4.783 3.332 -14.157 1.00 86.06 124 VAL A CA 1
ATOM 937 C C . VAL A 1 124 ? 6.191 2.816 -14.451 1.00 86.06 124 VAL A C 1
ATOM 939 O O . VAL A 1 124 ? 6.765 3.173 -15.481 1.00 86.06 124 VAL A O 1
ATOM 942 N N . GLU A 1 125 ? 6.764 1.977 -13.586 1.00 83.38 125 GLU A N 1
ATOM 943 C CA . GLU A 1 125 ? 8.074 1.372 -13.841 1.00 83.38 125 GLU A CA 1
ATOM 944 C C . GLU A 1 125 ? 8.040 0.476 -15.087 1.00 83.38 125 GLU A C 1
ATOM 946 O O . GLU A 1 125 ? 8.909 0.592 -15.954 1.00 83.38 125 GLU A O 1
ATOM 951 N N . MET A 1 126 ? 7.021 -0.377 -15.210 1.00 83.94 126 MET A N 1
ATOM 952 C CA . MET A 1 126 ? 6.862 -1.278 -16.352 1.00 83.94 126 MET A CA 1
ATOM 953 C C . MET A 1 126 ? 6.683 -0.501 -17.658 1.00 83.94 126 MET A C 1
ATOM 955 O O . MET A 1 126 ? 7.349 -0.818 -18.642 1.00 83.94 126 MET A O 1
ATOM 959 N N . ARG A 1 127 ? 5.882 0.572 -17.653 1.00 85.62 127 ARG A N 1
ATOM 960 C CA . ARG A 1 127 ? 5.733 1.478 -18.805 1.00 85.62 127 ARG A CA 1
ATOM 961 C C . ARG A 1 127 ? 7.056 2.133 -19.195 1.00 85.62 127 ARG A C 1
ATOM 963 O O . ARG A 1 127 ? 7.406 2.140 -20.370 1.00 85.62 127 ARG A O 1
ATOM 970 N N . LYS A 1 128 ? 7.836 2.632 -18.228 1.00 83.62 128 LYS A N 1
ATOM 971 C CA . LYS A 1 128 ? 9.164 3.212 -18.504 1.00 83.62 128 LYS A CA 1
ATOM 972 C C . LYS A 1 128 ? 10.104 2.190 -19.143 1.00 83.62 128 LYS A C 1
ATOM 974 O O . LYS A 1 128 ? 10.773 2.511 -20.122 1.00 83.62 128 LYS A O 1
ATOM 979 N N . ARG A 1 129 ? 10.122 0.955 -18.633 1.00 81.19 129 ARG A N 1
ATOM 980 C CA . ARG A 1 129 ? 10.924 -0.136 -19.207 1.00 81.19 129 ARG A CA 1
ATOM 981 C C . ARG A 1 129 ? 10.458 -0.517 -20.614 1.00 81.19 129 ARG A C 1
ATOM 983 O O . ARG A 1 129 ? 11.302 -0.752 -21.473 1.00 81.19 129 ARG A O 1
ATOM 990 N N . ALA A 1 130 ? 9.149 -0.552 -20.866 1.00 84.62 130 ALA A N 1
ATOM 991 C CA . ALA A 1 130 ? 8.591 -0.827 -22.190 1.00 84.62 130 ALA A CA 1
ATOM 992 C C . ALA A 1 130 ? 9.028 0.229 -23.219 1.00 84.62 130 ALA A C 1
ATOM 994 O O . ALA A 1 130 ? 9.608 -0.129 -24.238 1.00 84.62 130 ALA A O 1
ATOM 995 N N . ILE A 1 131 ? 8.904 1.519 -22.888 1.00 86.00 131 ILE A N 1
ATOM 996 C CA . ILE A 1 131 ? 9.343 2.626 -23.758 1.00 86.00 131 ILE A CA 1
ATOM 997 C C . ILE A 1 131 ? 10.843 2.530 -24.075 1.00 86.00 131 ILE A C 1
ATOM 999 O O . ILE A 1 131 ? 11.269 2.774 -25.203 1.00 86.00 131 ILE A O 1
ATOM 1003 N N . VAL A 1 132 ? 11.677 2.169 -23.092 1.00 83.88 132 VAL A N 1
ATOM 1004 C CA . VAL A 1 132 ? 13.121 1.979 -23.320 1.00 83.88 132 VAL A CA 1
ATOM 1005 C C . VAL A 1 132 ? 13.381 0.815 -24.283 1.00 83.88 132 VAL A C 1
ATOM 1007 O O . VAL A 1 132 ? 14.241 0.937 -25.157 1.00 83.88 132 VAL A O 1
ATOM 1010 N N . ARG A 1 133 ? 12.631 -0.290 -24.167 1.00 81.62 133 ARG A N 1
ATOM 1011 C CA . ARG A 1 133 ? 12.731 -1.436 -25.087 1.00 81.62 133 ARG A CA 1
ATOM 1012 C C . ARG A 1 133 ? 12.296 -1.069 -26.505 1.00 81.62 133 ARG A C 1
ATOM 1014 O O . ARG A 1 133 ? 13.035 -1.364 -27.437 1.00 81.62 133 ARG A O 1
ATOM 1021 N N . GLU A 1 134 ? 11.170 -0.378 -26.663 1.00 83.75 134 GLU A N 1
ATOM 1022 C CA . GLU A 1 134 ? 10.665 0.083 -27.965 1.00 83.75 134 GLU A CA 1
ATOM 1023 C C . GLU A 1 134 ? 11.652 1.028 -28.654 1.00 83.75 134 GLU A C 1
ATOM 1025 O O . GLU A 1 134 ? 12.018 0.820 -29.807 1.00 83.75 134 GLU A O 1
ATOM 1030 N N . ARG A 1 135 ? 12.182 2.019 -27.925 1.00 83.56 135 ARG A N 1
ATOM 1031 C CA . ARG A 1 135 ? 13.204 2.936 -28.457 1.00 83.56 135 ARG A CA 1
ATOM 1032 C C . ARG A 1 135 ? 14.478 2.209 -28.881 1.00 83.56 135 ARG A C 1
ATOM 1034 O O . ARG A 1 135 ? 15.133 2.635 -29.828 1.00 83.56 135 ARG A O 1
ATOM 1041 N N . ARG A 1 136 ? 14.858 1.137 -28.179 1.00 77.19 136 ARG A N 1
ATOM 1042 C CA . ARG A 1 136 ? 16.008 0.306 -28.559 1.00 77.19 136 ARG A CA 1
ATOM 1043 C C . ARG A 1 136 ? 15.716 -0.489 -29.831 1.00 77.19 136 ARG A C 1
ATOM 1045 O O . ARG A 1 136 ? 16.568 -0.507 -30.710 1.00 77.19 136 ARG A O 1
ATOM 1052 N N . ALA A 1 137 ? 14.536 -1.097 -29.932 1.00 81.00 137 ALA A N 1
ATOM 1053 C CA . ALA A 1 137 ? 14.116 -1.830 -31.124 1.00 81.00 137 ALA A CA 1
ATOM 1054 C C . ALA A 1 137 ? 14.075 -0.916 -32.360 1.00 81.00 137 ALA A C 1
ATOM 1056 O O . ALA A 1 137 ? 14.665 -1.252 -33.381 1.00 81.00 137 ALA A O 1
ATOM 1057 N N . ALA A 1 138 ? 13.493 0.282 -32.232 1.00 82.75 138 ALA A N 1
ATOM 1058 C CA . ALA A 1 138 ? 13.447 1.269 -33.309 1.00 82.75 138 ALA A CA 1
ATOM 1059 C C . ALA A 1 138 ? 14.849 1.694 -33.775 1.00 82.75 138 ALA A C 1
ATOM 1061 O O . ALA A 1 138 ? 15.111 1.722 -34.970 1.00 82.75 138 ALA A O 1
ATOM 1062 N N . ARG A 1 139 ? 15.780 1.952 -32.842 1.00 77.69 139 ARG A N 1
ATOM 1063 C CA . ARG A 1 139 ? 17.169 2.315 -33.180 1.00 77.69 139 ARG A CA 1
ATOM 1064 C C . ARG A 1 139 ? 17.927 1.212 -33.912 1.00 77.69 139 ARG A C 1
ATOM 1066 O O . ARG A 1 139 ? 18.756 1.526 -34.756 1.00 77.69 139 ARG A O 1
ATOM 1073 N N . LEU A 1 140 ? 17.683 -0.051 -33.561 1.00 74.81 140 LEU A N 1
ATOM 1074 C CA . LEU A 1 140 ? 18.294 -1.190 -34.249 1.00 74.81 140 LEU A CA 1
ATOM 1075 C C . LEU A 1 140 ? 17.731 -1.344 -35.663 1.00 74.81 140 LEU A C 1
ATOM 1077 O O . LEU A 1 140 ? 18.498 -1.591 -36.581 1.00 74.81 140 LEU A O 1
ATOM 1081 N N . HIS A 1 141 ? 16.426 -1.130 -35.839 1.00 69.12 141 HIS A N 1
ATOM 1082 C CA . HIS A 1 141 ? 15.781 -1.174 -37.149 1.00 69.12 141 HIS A CA 1
ATOM 1083 C C . HIS A 1 141 ? 16.228 -0.030 -38.073 1.00 69.12 141 HIS A C 1
ATOM 1085 O O . HIS A 1 141 ? 16.341 -0.230 -39.269 1.00 69.12 141 HIS A O 1
ATOM 1091 N N . THR A 1 142 ? 16.490 1.170 -37.548 1.00 71.44 142 THR A N 1
ATOM 1092 C CA . THR A 1 142 ? 17.001 2.303 -38.350 1.00 71.44 142 THR A CA 1
ATOM 1093 C C . THR A 1 142 ? 18.499 2.233 -38.650 1.00 71.44 142 THR A C 1
ATOM 1095 O O . THR A 1 142 ? 18.998 3.051 -39.412 1.00 71.44 142 THR A O 1
ATOM 1098 N N . ALA A 1 143 ? 19.234 1.348 -37.973 1.00 60.22 143 ALA A N 1
ATOM 1099 C CA . ALA A 1 143 ? 20.675 1.169 -38.155 1.00 60.22 143 ALA A CA 1
ATOM 1100 C C . ALA A 1 143 ? 21.025 -0.035 -39.052 1.00 60.22 143 ALA A C 1
ATOM 1102 O O . ALA A 1 143 ? 22.207 -0.249 -39.319 1.00 60.22 143 ALA A O 1
ATOM 1103 N N . MET A 1 144 ? 20.020 -0.822 -39.453 1.00 51.09 144 MET A N 1
ATOM 1104 C CA . MET A 1 144 ? 20.094 -1.826 -40.519 1.00 51.09 144 MET A CA 1
ATOM 1105 C C . MET A 1 144 ? 19.767 -1.172 -41.856 1.00 51.09 144 MET A C 1
ATOM 1107 O O . MET A 1 144 ? 20.410 -1.574 -42.847 1.00 51.09 144 MET A O 1
#

Radius of gyration: 30.68 Å; chains: 1; bounding box: 59×62×78 Å